Protein AF-A0A443LUT6-F1 (afdb_monomer_lite)

Sequence (59 aa):
MVEKNQPSLSVGVQCRLLAISRSSFYDTPQGETEMNLDLMLLIDKQFPDSPFCGVRQMT

Radius of gyration: 18.71 Å; chains: 1; bounding box: 42×26×39 Å

Structure (mmCIF, N/CA/C/O backbone):
data_AF-A0A443LUT6-F1
#
_entry.id   AF-A0A443LUT6-F1
#
loop_
_atom_site.group_PDB
_atom_site.id
_atom_site.type_symbol
_atom_site.label_atom_id
_atom_site.label_alt_id
_atom_site.label_comp_id
_atom_site.label_asym_id
_atom_site.label_entity_id
_atom_site.label_seq_id
_atom_site.pdbx_PDB_ins_code
_atom_site.Cartn_x
_atom_site.Cartn_y
_atom_site.Cartn_z
_atom_site.occupancy
_atom_site.B_iso_or_equiv
_atom_site.auth_seq_id
_atom_site.auth_comp_id
_atom_site.auth_asym_id
_atom_site.auth_atom_id
_atom_site.pdbx_PDB_model_num
ATOM 1 N N . MET A 1 1 ? -16.246 -9.960 3.282 1.00 54.03 1 MET A N 1
ATOM 2 C CA . MET A 1 1 ? -16.401 -8.497 3.419 1.00 54.03 1 MET A CA 1
ATOM 3 C C . MET A 1 1 ? -16.964 -8.238 4.810 1.00 54.03 1 MET A C 1
ATOM 5 O O . MET A 1 1 ? -18.074 -8.673 5.074 1.00 54.03 1 MET A O 1
ATOM 9 N N . VAL A 1 2 ? -16.170 -7.688 5.734 1.00 58.53 2 VAL A N 1
ATOM 10 C CA . VAL A 1 2 ? -16.654 -7.335 7.084 1.00 58.53 2 VAL A CA 1
ATOM 11 C C . VAL A 1 2 ? -17.320 -5.970 6.975 1.00 58.53 2 VAL A C 1
ATOM 13 O O . VAL A 1 2 ? -16.678 -5.013 6.543 1.00 58.53 2 VAL A O 1
ATOM 16 N N . GLU A 1 3 ? -18.605 -5.877 7.305 1.00 64.12 3 GLU A N 1
ATOM 17 C CA . GLU A 1 3 ? -19.298 -4.591 7.301 1.00 64.12 3 GLU A CA 1
ATOM 18 C C . GLU A 1 3 ? -18.763 -3.701 8.427 1.00 64.12 3 GLU A C 1
ATOM 20 O O . GLU A 1 3 ? -18.797 -4.075 9.599 1.00 64.12 3 GLU A O 1
ATOM 25 N N . LYS A 1 4 ? -18.273 -2.507 8.064 1.00 63.09 4 LYS A N 1
ATOM 26 C CA . LYS A 1 4 ? -17.607 -1.561 8.980 1.00 63.09 4 LYS A CA 1
ATOM 27 C C . LYS A 1 4 ? -18.502 -1.074 10.136 1.00 63.09 4 LYS A C 1
ATOM 29 O O . LYS A 1 4 ? -17.979 -0.580 11.128 1.00 63.09 4 LYS A O 1
ATOM 34 N N . ASN A 1 5 ? -19.824 -1.243 10.033 1.00 63.81 5 ASN A N 1
ATOM 35 C CA . ASN A 1 5 ? -20.821 -0.689 10.956 1.00 63.81 5 ASN A CA 1
ATOM 36 C C . ASN A 1 5 ? -21.701 -1.752 11.637 1.00 63.81 5 ASN A C 1
ATOM 38 O O . ASN A 1 5 ? -22.882 -1.508 11.870 1.00 63.81 5 ASN A O 1
ATOM 42 N N . GLN A 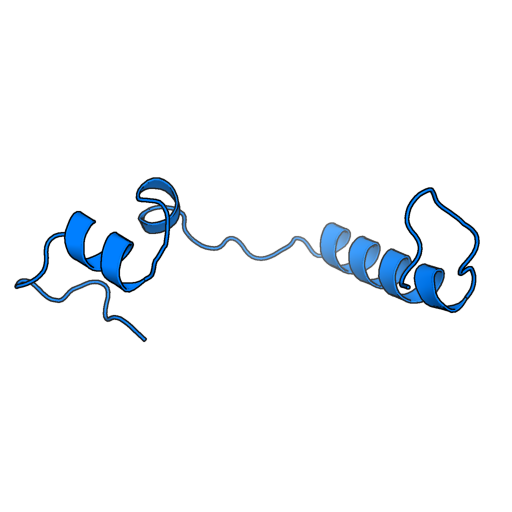1 6 ? -21.161 -2.922 11.997 1.00 65.50 6 GLN A N 1
ATOM 43 C CA . GLN A 1 6 ? -21.872 -3.802 12.934 1.00 65.50 6 GLN A CA 1
ATOM 44 C C . GLN A 1 6 ? -21.766 -3.253 14.371 1.00 65.50 6 GLN A C 1
ATOM 46 O O . GLN A 1 6 ? -20.670 -3.267 14.936 1.00 65.50 6 GLN A O 1
ATOM 51 N N . PRO A 1 7 ? -22.875 -2.817 15.008 1.00 65.50 7 PRO A N 1
ATOM 52 C CA . PRO A 1 7 ? -22.839 -2.196 16.338 1.00 65.50 7 PRO A CA 1
ATOM 53 C C . PRO A 1 7 ? -22.393 -3.151 17.454 1.00 65.50 7 PRO A C 1
ATOM 55 O O . PRO A 1 7 ? -22.039 -2.714 18.544 1.00 65.50 7 PRO A O 1
ATOM 58 N N . SER A 1 8 ? -22.434 -4.461 17.197 1.00 76.25 8 SER A N 1
ATOM 59 C CA . SER A 1 8 ? -22.128 -5.516 18.166 1.00 76.25 8 SER A CA 1
ATOM 60 C C . SER A 1 8 ? -20.635 -5.824 18.305 1.00 76.25 8 SER A C 1
ATOM 62 O O . SER A 1 8 ? -20.247 -6.483 19.270 1.00 76.25 8 SER A O 1
ATOM 64 N N . LEU A 1 9 ? -19.787 -5.373 17.372 1.00 79.31 9 LEU A N 1
ATOM 65 C CA . LEU A 1 9 ? -18.363 -5.711 17.349 1.00 79.31 9 LEU A CA 1
ATOM 66 C C . LEU A 1 9 ? -17.501 -4.465 17.510 1.00 79.31 9 LEU A C 1
ATOM 68 O O . LEU A 1 9 ? -17.525 -3.557 16.682 1.00 79.31 9 LEU A O 1
ATOM 72 N N . SER A 1 10 ? -16.664 -4.456 18.548 1.00 86.00 10 SER A N 1
ATOM 7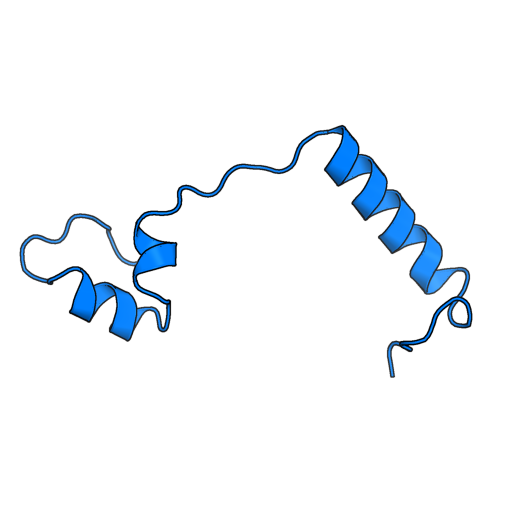3 C CA . SER A 1 10 ? -15.678 -3.392 18.718 1.00 86.00 10 SER A CA 1
ATOM 74 C C . SER A 1 10 ? -14.659 -3.402 17.574 1.00 86.00 10 SER A C 1
ATOM 76 O O . SER A 1 10 ? -14.288 -4.459 17.057 1.00 86.00 10 SER A O 1
ATOM 78 N N . VAL A 1 11 ? -14.139 -2.223 17.225 1.00 82.94 11 VAL A N 1
ATOM 79 C CA . VAL A 1 11 ? -13.105 -2.056 16.186 1.00 82.94 11 VAL A CA 1
ATOM 80 C C . VAL A 1 11 ? -11.905 -2.984 16.420 1.00 82.94 11 VAL A C 1
ATOM 82 O O . VAL A 1 11 ? -11.355 -3.540 15.476 1.00 82.94 11 VAL A O 1
ATOM 85 N N . GLY A 1 12 ? -11.522 -3.220 17.681 1.00 85.19 12 GLY A N 1
ATOM 86 C CA . GLY A 1 12 ? -10.420 -4.126 18.020 1.00 85.19 12 GLY A CA 1
ATOM 87 C C . GLY A 1 12 ? -10.699 -5.596 17.685 1.00 85.19 12 GLY A C 1
ATOM 88 O O . GLY A 1 12 ? -9.787 -6.308 17.264 1.00 85.19 12 GLY A O 1
ATOM 89 N N . VAL A 1 13 ? -11.947 -6.052 17.832 1.00 86.62 13 VAL A N 1
ATOM 90 C CA . VAL A 1 13 ? -12.358 -7.404 17.422 1.00 86.62 13 VAL A CA 1
ATOM 91 C C . VAL A 1 13 ? -12.412 -7.498 15.899 1.00 86.62 13 VAL A C 1
ATOM 93 O O . VAL A 1 13 ? -11.904 -8.465 15.340 1.00 86.62 13 VAL A O 1
ATOM 96 N N . GLN A 1 14 ? -12.927 -6.467 15.223 1.00 85.62 14 GLN A N 1
ATOM 97 C CA . GLN A 1 14 ? -12.949 -6.407 13.758 1.00 85.62 14 GLN A CA 1
ATOM 98 C C . GLN A 1 14 ? -11.532 -6.476 13.158 1.00 85.62 14 GLN A C 1
ATOM 100 O O . GLN A 1 14 ? -11.284 -7.288 12.269 1.00 85.62 14 GLN A O 1
ATOM 105 N N . CYS A 1 15 ? -10.577 -5.699 13.687 1.00 87.81 15 CYS A N 1
ATOM 106 C CA . CYS A 1 15 ? -9.181 -5.730 13.230 1.00 87.81 15 CYS A CA 1
ATOM 107 C C . CYS A 1 15 ? -8.536 -7.108 13.441 1.00 87.81 15 CYS A C 1
ATOM 109 O O . CYS A 1 15 ? -7.818 -7.593 12.571 1.00 87.81 15 CYS A O 1
ATOM 111 N N . ARG A 1 16 ? -8.831 -7.767 14.572 1.00 87.00 16 ARG A N 1
ATOM 112 C CA . ARG A 1 16 ? -8.320 -9.112 14.877 1.00 87.00 16 ARG A CA 1
ATOM 113 C C . ARG A 1 16 ? -8.882 -10.171 13.929 1.00 87.00 16 ARG A C 1
ATOM 115 O O . ARG A 1 16 ? -8.129 -11.029 13.488 1.00 87.00 16 ARG A O 1
ATOM 122 N N . LEU A 1 17 ? -10.173 -10.093 13.602 1.00 88.19 17 LEU A N 1
ATOM 123 C CA . LEU A 1 17 ? -10.817 -10.988 12.632 1.00 88.19 17 LEU A CA 1
ATOM 124 C C . LEU A 1 17 ? -10.243 -10.821 11.221 1.00 88.19 17 LEU A C 1
ATOM 126 O O . LEU A 1 17 ? -10.101 -11.799 10.497 1.00 88.19 17 LEU A O 1
ATOM 130 N N . LEU A 1 18 ? -9.907 -9.588 10.846 1.00 85.94 18 LEU A N 1
ATOM 131 C CA . LEU A 1 18 ? -9.313 -9.255 9.552 1.00 85.94 18 LEU A CA 1
ATOM 132 C C . LEU A 1 18 ? -7.789 -9.449 9.506 1.00 85.94 18 LEU A C 1
ATOM 134 O O . LEU A 1 18 ? -7.200 -9.266 8.446 1.00 85.94 18 LEU A O 1
ATOM 138 N N . ALA A 1 19 ? -7.154 -9.791 10.631 1.00 88.62 19 ALA A N 1
ATOM 139 C CA . ALA A 1 19 ? -5.699 -9.851 10.779 1.00 88.62 19 ALA A CA 1
ATOM 140 C C . ALA A 1 19 ? -4.974 -8.565 10.319 1.00 88.62 19 ALA A C 1
ATOM 142 O O . ALA A 1 19 ? -3.853 -8.620 9.815 1.00 88.62 19 ALA A O 1
ATOM 143 N N . ILE A 1 20 ? -5.603 -7.399 10.513 1.00 86.31 20 ILE A N 1
ATOM 144 C CA . ILE A 1 20 ? -5.026 -6.089 10.182 1.00 86.31 20 ILE A CA 1
ATOM 145 C C . ILE A 1 20 ? -4.636 -5.315 1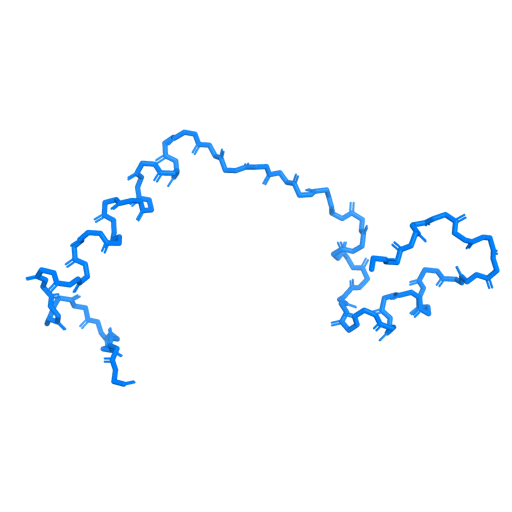1.439 1.00 86.31 20 ILE A C 1
ATOM 147 O O . ILE A 1 20 ? -5.179 -5.515 12.530 1.00 86.31 20 ILE A O 1
ATOM 151 N N . SER A 1 21 ? -3.713 -4.372 11.268 1.00 87.25 21 SER A N 1
ATOM 152 C CA . SER A 1 21 ? -3.411 -3.390 12.303 1.00 87.25 21 SER A CA 1
ATOM 153 C C . SER A 1 21 ? -4.599 -2.445 12.532 1.00 87.25 21 SER A C 1
ATOM 155 O O . SER A 1 21 ? -5.401 -2.188 11.631 1.00 87.25 21 SER A O 1
ATOM 157 N N . ARG A 1 22 ? -4.703 -1.886 13.744 1.00 84.19 22 ARG A N 1
ATOM 158 C CA . ARG A 1 22 ? -5.766 -0.926 14.072 1.00 84.19 22 ARG A CA 1
ATOM 159 C C . ARG A 1 22 ? -5.616 0.403 13.325 1.00 84.19 22 ARG A C 1
ATOM 161 O O . ARG A 1 22 ? -6.627 1.043 13.071 1.00 84.19 22 ARG A O 1
ATOM 168 N N . SER A 1 23 ? -4.398 0.821 12.973 1.00 86.06 23 SER A N 1
ATOM 169 C CA . SER A 1 23 ? -4.182 2.039 12.177 1.00 86.06 23 SER A CA 1
ATOM 170 C C . SER A 1 23 ? -4.765 1.884 10.774 1.00 86.06 23 SER A C 1
ATOM 172 O O . SER A 1 23 ? -5.556 2.724 10.357 1.00 86.06 23 SER A O 1
ATOM 174 N N . SER A 1 24 ? -4.524 0.734 10.134 1.00 82.75 24 SER A N 1
ATOM 175 C CA . SER A 1 24 ? -5.061 0.415 8.803 1.00 82.75 24 SER A CA 1
ATOM 176 C C . SER A 1 24 ? -6.592 0.401 8.736 1.00 82.75 24 SER A C 1
ATOM 178 O O . SER A 1 24 ? -7.156 0.493 7.653 1.00 82.75 24 SER A O 1
ATOM 180 N N . PHE A 1 25 ? -7.287 0.273 9.871 1.00 84.00 25 PHE A N 1
ATOM 181 C CA . PHE A 1 25 ? -8.748 0.347 9.915 1.00 84.00 25 PHE A CA 1
ATOM 182 C C . PHE A 1 25 ? -9.281 1.761 9.631 1.00 84.00 25 PHE A C 1
ATOM 184 O O . PHE A 1 25 ? -10.366 1.903 9.063 1.00 84.00 25 PHE A O 1
ATOM 191 N N . TYR A 1 26 ? -8.537 2.792 10.043 1.00 83.50 26 TYR A N 1
ATOM 192 C CA . TYR A 1 26 ? -8.915 4.195 9.857 1.00 83.50 26 TYR A CA 1
ATOM 193 C C . TYR A 1 26 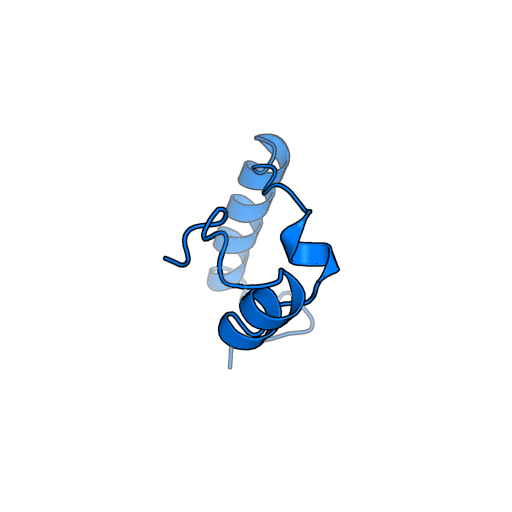? -8.359 4.790 8.564 1.00 83.50 26 TYR A C 1
ATOM 195 O O . TYR A 1 26 ? -8.902 5.781 8.073 1.00 83.50 26 TYR A O 1
ATOM 203 N N . ASP A 1 27 ? -7.320 4.177 8.001 1.00 84.06 27 ASP A N 1
ATOM 204 C CA . ASP A 1 27 ? -6.789 4.579 6.709 1.00 84.06 27 ASP A CA 1
ATOM 205 C C . ASP A 1 27 ? -7.830 4.339 5.612 1.00 84.06 27 ASP A C 1
ATOM 207 O O . ASP A 1 27 ? -8.412 3.258 5.464 1.00 84.06 27 ASP A O 1
ATOM 211 N N . THR A 1 28 ? -8.088 5.385 4.833 1.00 78.31 28 THR A N 1
ATOM 212 C CA . THR A 1 28 ? -8.911 5.268 3.631 1.00 78.31 28 THR A CA 1
ATOM 213 C C . THR A 1 28 ? -7.983 4.907 2.481 1.00 78.31 28 THR A C 1
ATOM 215 O O . THR A 1 28 ? -6.985 5.606 2.303 1.00 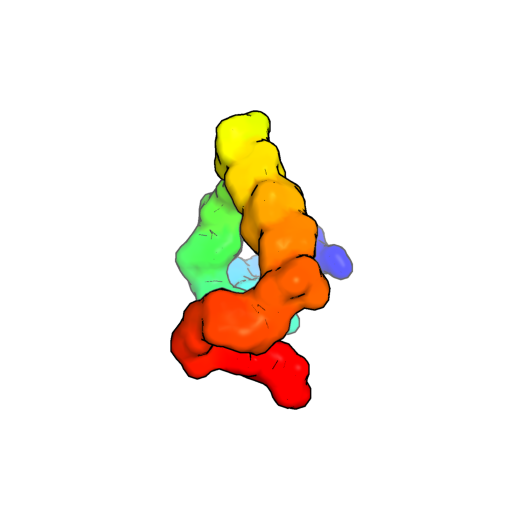78.31 28 THR A O 1
ATOM 218 N N . PRO A 1 29 ? -8.271 3.845 1.705 1.00 78.44 29 PRO A N 1
ATOM 219 C CA . PRO A 1 29 ? -7.463 3.525 0.541 1.00 78.44 29 PRO A CA 1
ATOM 220 C C . PRO A 1 29 ? -7.522 4.712 -0.419 1.00 78.44 29 PRO A C 1
ATOM 222 O O . PRO A 1 29 ? -8.564 5.006 -1.005 1.00 78.44 29 PRO A O 1
ATOM 225 N N . GLN A 1 30 ? -6.407 5.419 -0.532 1.00 82.00 30 GLN A N 1
ATOM 226 C CA . GLN A 1 30 ? -6.208 6.421 -1.557 1.00 82.00 30 GLN A CA 1
ATOM 227 C C . GLN A 1 30 ? -5.726 5.674 -2.798 1.00 82.00 30 GLN A C 1
ATOM 229 O O . GLN A 1 30 ? -4.808 4.862 -2.712 1.00 82.00 30 GLN A O 1
ATOM 234 N N . GLY A 1 31 ? -6.398 5.880 -3.931 1.00 84.44 31 GLY A N 1
ATOM 235 C CA . GLY A 1 31 ? -5.927 5.332 -5.199 1.00 84.44 31 GLY A CA 1
ATOM 236 C C . GLY A 1 31 ? -4.549 5.887 -5.562 1.00 84.44 31 GLY A C 1
ATOM 237 O O . GLY A 1 31 ? -4.120 6.917 -5.039 1.00 84.44 31 GLY A O 1
ATOM 238 N N . GLU A 1 32 ? -3.873 5.211 -6.481 1.00 90.69 32 GLU A N 1
ATOM 239 C CA . GLU A 1 32 ? -2.589 5.669 -7.001 1.00 90.69 32 GLU A CA 1
ATOM 240 C C . GLU A 1 32 ? -2.765 6.871 -7.938 1.00 90.69 32 GLU A C 1
ATOM 242 O O . GLU A 1 32 ? -3.794 7.019 -8.601 1.00 90.69 32 GLU A O 1
ATOM 247 N N . THR A 1 33 ? -1.758 7.743 -8.003 1.00 92.69 33 THR A N 1
ATOM 248 C CA . THR A 1 33 ? -1.739 8.832 -8.989 1.00 92.69 33 THR A CA 1
ATOM 249 C C . THR A 1 33 ? -1.448 8.280 -10.384 1.00 92.69 33 THR A C 1
ATOM 251 O O . THR A 1 33 ? -0.777 7.258 -10.517 1.00 92.69 33 THR A O 1
ATOM 254 N N . GLU A 1 34 ? -1.894 8.976 -11.434 1.00 93.00 34 GLU A N 1
ATOM 255 C CA . GLU A 1 34 ? -1.620 8.583 -12.830 1.00 93.00 34 GLU A CA 1
ATOM 256 C C . GLU A 1 34 ? -0.118 8.393 -13.079 1.00 93.00 34 GLU A C 1
ATOM 258 O O . GLU A 1 34 ? 0.305 7.367 -13.598 1.00 93.00 34 GLU A O 1
ATOM 263 N N . MET A 1 35 ? 0.704 9.323 -12.580 1.00 94.69 35 MET A N 1
ATOM 264 C CA . MET A 1 35 ? 2.161 9.224 -12.665 1.00 94.69 35 MET A CA 1
ATOM 265 C C . MET A 1 35 ? 2.709 7.973 -11.964 1.00 94.69 35 MET A C 1
ATOM 267 O O . MET A 1 35 ? 3.627 7.339 -12.479 1.00 94.69 35 MET A O 1
ATOM 271 N N . ASN A 1 36 ? 2.187 7.614 -10.787 1.00 93.94 36 ASN A N 1
ATOM 272 C CA . ASN A 1 36 ? 2.664 6.427 -10.079 1.00 93.94 36 ASN A CA 1
ATOM 273 C C . ASN A 1 36 ? 2.253 5.140 -10.805 1.00 93.94 36 ASN A C 1
ATOM 275 O O . ASN A 1 36 ? 3.055 4.215 -10.914 1.00 93.94 36 ASN A O 1
ATOM 279 N N . LEU A 1 37 ? 1.042 5.108 -11.366 1.00 94.62 37 LEU A N 1
ATOM 280 C CA . LEU A 1 37 ? 0.574 4.002 -12.201 1.00 94.62 37 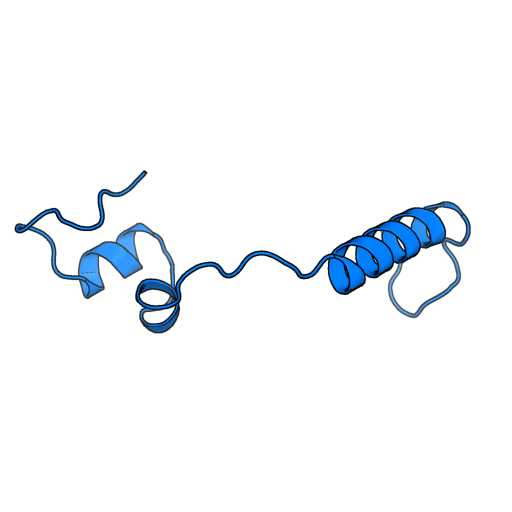LEU A CA 1
ATOM 281 C C . LEU A 1 37 ? 1.444 3.829 -13.451 1.00 94.62 37 LEU A C 1
ATOM 283 O O . LEU A 1 37 ? 1.855 2.708 -13.754 1.00 94.62 37 LEU A O 1
ATOM 287 N N . ASP A 1 38 ? 1.785 4.922 -14.135 1.00 95.56 38 ASP A N 1
ATOM 288 C CA . ASP A 1 38 ? 2.672 4.886 -15.301 1.00 95.56 38 ASP A CA 1
ATOM 289 C C . ASP A 1 38 ? 4.054 4.324 -14.941 1.00 95.56 38 ASP A C 1
ATOM 291 O O . ASP A 1 38 ? 4.602 3.485 -15.662 1.00 95.56 38 ASP A O 1
ATOM 295 N N . LEU A 1 39 ? 4.607 4.732 -13.795 1.00 94.31 39 LEU A N 1
ATOM 296 C CA . LEU A 1 39 ? 5.881 4.213 -13.297 1.00 94.31 39 LEU A CA 1
ATOM 297 C C . LEU A 1 39 ? 5.803 2.723 -12.947 1.00 94.31 39 LEU A C 1
ATOM 299 O O . LEU A 1 39 ? 6.692 1.969 -13.342 1.00 94.31 39 LEU A O 1
ATOM 303 N N . MET A 1 40 ? 4.749 2.283 -12.256 1.00 93.19 40 MET A N 1
ATOM 304 C CA . MET A 1 40 ? 4.528 0.864 -11.947 1.00 93.19 40 MET A CA 1
ATOM 305 C C . MET A 1 40 ? 4.474 0.019 -13.227 1.00 93.19 40 MET A C 1
ATOM 307 O O . MET A 1 40 ? 5.162 -0.995 -13.320 1.00 93.19 40 MET A O 1
ATOM 311 N N . LEU A 1 41 ? 3.752 0.480 -14.255 1.00 93.19 41 LEU A N 1
ATOM 312 C CA . LEU A 1 41 ? 3.669 -0.208 -15.548 1.00 93.19 41 LEU A CA 1
ATOM 313 C C . LEU A 1 41 ? 5.020 -0.295 -16.270 1.00 93.19 41 LEU A C 1
ATOM 315 O O . LEU A 1 41 ? 5.298 -1.292 -16.939 1.00 93.19 41 LEU A O 1
ATOM 319 N N . LEU A 1 42 ? 5.853 0.745 -16.183 1.00 92.12 42 LEU A N 1
ATOM 320 C CA . LEU A 1 42 ? 7.200 0.726 -16.759 1.00 92.12 42 LEU A CA 1
ATOM 321 C C . LEU A 1 42 ? 8.108 -0.271 -16.035 1.00 92.12 42 LEU A C 1
ATOM 323 O O . LEU A 1 42 ? 8.840 -1.015 -16.688 1.00 92.12 42 LEU A O 1
ATOM 327 N N . ILE A 1 43 ? 8.033 -0.308 -14.705 1.00 88.75 43 ILE A N 1
ATOM 328 C CA . ILE A 1 43 ? 8.792 -1.251 -13.880 1.00 88.75 43 ILE A CA 1
ATOM 329 C C . ILE A 1 43 ? 8.396 -2.690 -14.232 1.00 88.75 43 ILE A C 1
ATOM 331 O O . ILE A 1 43 ? 9.271 -3.504 -14.530 1.00 88.75 43 ILE A O 1
ATOM 335 N N . ASP A 1 44 ? 7.096 -2.982 -14.282 1.00 87.56 44 ASP A N 1
ATOM 336 C CA . ASP A 1 44 ? 6.579 -4.319 -14.596 1.00 87.56 44 ASP A CA 1
ATOM 337 C C . ASP A 1 44 ? 6.989 -4.804 -15.991 1.00 87.56 44 ASP A C 1
ATOM 339 O O . ASP A 1 44 ? 7.251 -5.991 -16.169 1.00 87.56 44 ASP A O 1
ATOM 343 N N . LYS A 1 45 ? 7.094 -3.905 -16.979 1.00 88.69 45 LYS A N 1
ATOM 344 C CA . LYS A 1 45 ? 7.607 -4.239 -18.321 1.00 88.69 45 LYS A CA 1
ATOM 345 C C . LYS A 1 45 ? 9.110 -4.510 -18.325 1.00 88.69 45 LYS A C 1
ATOM 347 O O . LYS A 1 45 ? 9.571 -5.394 -19.036 1.00 88.69 45 LYS A O 1
ATOM 352 N N . GLN A 1 46 ? 9.877 -3.771 -17.528 1.00 83.25 46 GLN A N 1
ATOM 353 C CA . GLN A 1 46 ? 11.334 -3.892 -17.492 1.00 83.25 46 GLN A CA 1
ATOM 354 C C . GLN A 1 46 ? 11.812 -5.187 -16.817 1.00 83.25 46 GLN A C 1
ATOM 356 O O . GLN A 1 46 ? 12.872 -5.708 -17.176 1.00 83.25 46 GLN A O 1
ATOM 361 N N . PHE A 1 47 ? 11.056 -5.703 -15.846 1.00 78.38 47 PHE A N 1
ATOM 362 C CA . PHE A 1 47 ? 11.394 -6.925 -15.112 1.00 78.38 47 PHE A CA 1
ATOM 363 C C . PHE A 1 47 ? 11.555 -8.185 -15.989 1.00 78.38 47 PHE A C 1
ATOM 365 O O . PHE A 1 47 ? 12.580 -8.854 -15.846 1.00 78.38 47 PHE A O 1
ATOM 372 N N . PRO A 1 48 ? 10.614 -8.539 -16.889 1.00 78.25 48 PRO A N 1
ATOM 373 C CA . PRO A 1 48 ? 10.772 -9.693 -17.774 1.00 78.25 48 PRO A CA 1
ATOM 374 C C . PRO A 1 48 ? 11.838 -9.471 -18.854 1.00 78.25 48 PRO A C 1
ATOM 376 O O . PRO A 1 48 ? 12.523 -10.422 -19.227 1.00 78.25 48 PRO A O 1
ATOM 379 N N . ASP A 1 49 ? 12.008 -8.232 -19.326 1.00 80.69 49 ASP A N 1
ATOM 380 C CA . ASP A 1 49 ? 12.961 -7.900 -20.391 1.00 80.69 49 ASP A CA 1
ATOM 381 C C . ASP A 1 49 ? 14.417 -7.877 -19.898 1.00 80.69 49 ASP A C 1
ATOM 383 O O . ASP A 1 49 ? 15.343 -8.131 -20.669 1.00 80.69 49 ASP A O 1
ATOM 387 N N . SER A 1 50 ? 14.642 -7.591 -18.611 1.00 73.06 50 SER A N 1
ATOM 388 C CA . SER A 1 50 ? 15.976 -7.622 -18.006 1.00 73.06 50 SER A CA 1
ATOM 389 C C . SER A 1 50 ? 15.979 -8.319 -16.641 1.00 73.06 50 SER A C 1
ATOM 391 O O . SER A 1 50 ? 16.065 -7.664 -15.597 1.00 73.06 50 SER A O 1
ATOM 393 N N . PRO A 1 51 ? 15.975 -9.666 -16.621 1.00 67.75 51 PRO A N 1
ATOM 394 C CA . PRO A 1 51 ? 15.953 -10.453 -15.385 1.00 67.75 51 PRO A CA 1
ATOM 395 C C . PRO A 1 51 ? 17.237 -10.320 -14.546 1.00 67.75 51 PRO A C 1
ATOM 397 O O . PRO A 1 51 ? 17.291 -10.781 -13.406 1.00 67.75 51 PRO A O 1
ATOM 400 N N . PHE A 1 52 ? 18.281 -9.691 -15.098 1.00 67.38 52 PHE A N 1
ATOM 401 C CA . PHE A 1 52 ? 19.572 -9.478 -14.441 1.00 67.38 52 PHE A CA 1
ATOM 402 C C . PHE A 1 52 ? 19.793 -8.029 -13.973 1.00 67.38 52 PHE A C 1
ATOM 404 O O . PHE A 1 52 ? 20.826 -7.738 -13.369 1.00 67.38 52 PHE A O 1
ATOM 411 N N . CYS A 1 53 ? 18.851 -7.112 -14.217 1.00 67.38 53 CYS A N 1
ATOM 412 C CA . CYS A 1 53 ? 18.922 -5.746 -13.700 1.00 67.38 53 CYS A CA 1
ATOM 413 C C . CYS A 1 53 ? 18.289 -5.662 -12.301 1.00 67.38 53 CYS A C 1
ATOM 415 O O . CYS A 1 53 ? 17.074 -5.571 -12.164 1.00 67.38 53 CYS A O 1
ATOM 417 N N . GLY A 1 54 ? 19.119 -5.654 -11.252 1.00 70.00 54 GLY A N 1
ATOM 418 C CA . GLY A 1 54 ? 18.688 -5.450 -9.862 1.00 70.00 54 GLY A CA 1
ATOM 419 C C . GLY A 1 54 ? 19.309 -6.443 -8.877 1.00 70.00 54 GLY A C 1
ATOM 420 O O . GLY A 1 54 ? 20.003 -7.376 -9.264 1.00 70.00 54 GLY A O 1
ATOM 421 N N . VAL A 1 55 ? 19.076 -6.234 -7.576 1.00 66.12 55 VAL A N 1
ATOM 422 C CA . VAL A 1 55 ? 19.618 -7.102 -6.504 1.00 66.12 55 VAL A CA 1
ATOM 423 C C . VAL A 1 55 ? 18.721 -8.320 -6.242 1.00 66.12 55 VAL A C 1
ATOM 425 O O . VAL A 1 55 ? 19.180 -9.323 -5.702 1.00 66.12 55 VAL A O 1
ATOM 428 N N . ARG A 1 56 ? 17.435 -8.251 -6.612 1.00 63.47 56 ARG A N 1
ATOM 429 C CA . ARG A 1 56 ? 16.436 -9.274 -6.281 1.00 63.47 56 ARG A CA 1
ATOM 430 C C . ARG A 1 56 ? 15.914 -9.944 -7.547 1.00 63.47 56 ARG A C 1
ATOM 432 O O . ARG A 1 56 ? 15.298 -9.290 -8.380 1.00 63.47 56 ARG A O 1
ATOM 439 N N . GLN A 1 57 ? 16.161 -11.244 -7.655 1.00 64.25 57 GLN A N 1
ATOM 440 C CA . GLN A 1 57 ? 15.679 -12.088 -8.744 1.00 64.25 57 GLN A CA 1
ATOM 441 C C . GLN A 1 57 ? 14.328 -12.706 -8.371 1.00 64.25 57 GLN A C 1
ATOM 443 O O . GLN A 1 57 ? 14.090 -13.029 -7.205 1.00 64.25 57 GLN A O 1
ATOM 448 N N . MET A 1 58 ? 13.451 -12.875 -9.361 1.00 64.88 58 MET A N 1
ATOM 449 C CA . MET A 1 58 ? 12.261 -13.717 -9.234 1.00 64.88 58 MET A CA 1
ATOM 450 C C . MET A 1 58 ? 12.690 -15.178 -9.434 1.00 64.88 58 MET A C 1
ATOM 452 O O . MET A 1 58 ? 12.598 -15.702 -10.539 1.00 64.88 58 MET A O 1
ATOM 456 N N . THR A 1 59 ? 13.263 -15.798 -8.401 1.00 65.44 59 THR A N 1
ATOM 457 C CA . THR A 1 59 ? 13.424 -17.264 -8.338 1.00 65.44 59 THR A CA 1
ATOM 458 C C . THR A 1 59 ? 12.146 -17.919 -7.859 1.00 65.44 59 THR A C 1
ATOM 460 O O . THR A 1 59 ? 11.609 -17.410 -6.847 1.00 65.44 59 THR A O 1
#

Foldseek 3Di:
DDDLDDVVDDLVRVCVVVVHDSVVNPDDDDDDDPVVVVVVVVVVVVCVVCQPPDDDHPD

Organism: NCBI:txid1215032

Secondary structure (DSSP, 8-state):
---TT-TTS-HHHHHHHTT--HHHHH---PPPPHHHHHHHHHHHHHHHH-TTSSS----

pLDDT: mean 80.32, std 10.92, range [54.03, 95.56]